Protein AF-A0A8J5MUF0-F1 (afdb_monomer)

InterPro domains:
  IPR016833 Putative sodium bile acid cotransporter [PF13593] (10-98)
  IPR016833 Putative sodium bile acid cotransporter [PTHR18640] (3-107)
  IPR038770 Sodium/solute symporter superfamily [G3DSA:1.20.1530.20] (2-108)

Organism: Homarus americanus (NCBI:txid6706)

Solvent-accessible surface area (backbone atoms only — not comparable to full-atom values): 6275 Å² total; per-residue (Å²): 135,60,72,66,61,56,48,66,76,45,42,67,62,58,50,51,56,50,51,54,53,51,44,68,77,45,49,65,41,73,30,85,84,18,85,61,31,35,80,49,44,41,62,60,44,51,49,46,50,53,53,48,53,55,53,72,71,52,56,69,69,57,52,57,60,52,69,73,39,58,71,57,48,52,50,54,49,43,44,60,72,48,48,47,54,51,50,51,51,51,50,53,50,52,49,56,74,76,41,96,67,63,70,77,75,76,65,116

Foldseek 3Di:
DDPVVVCVVCVVVVVVVVVVVVCVVCVQCVDCVRPCNCVPCVPPNVVVVVVVVVVVPDDPVVVVVVVVCVVVVCVVCCCVVPVVVVVVVVVVVVCVVVDVDDVVVVPD

Sequence (108 aa):
MSVKTFFTRHWFMYTMCLVIILAYIAPGVGSKGGLIYPEITVKYGAVSTIFFFSGVSLQTSDIHAAMSQTSLHVFIQGTTFLVYPVFMKILCILLTTIGDFNKSLLKG

Radius of gyration: 20.14 Å; Cα contacts (8 Å, |Δi|>4): 34; chains: 1; bounding box: 45×46×43 Å

Secondary structure (DSSP, 8-state):
--HHHHHHHTHHHHHHHHHHHHHHH-TTTSSTTSTT-HHHIIIIIIHHHHHHHHHHTS-HHHHHHHHT-HHHHHHHHHIIIIIHHHHHHHHHHHHHHHS---TTTS--

Structure (mmCIF, N/CA/C/O backbone):
data_AF-A0A8J5MUF0-F1
#
_entry.id   AF-A0A8J5MUF0-F1
#
loop_
_atom_site.group_PDB
_atom_site.id
_atom_site.type_symbol
_atom_site.label_atom_id
_atom_site.label_alt_id
_atom_site.label_comp_id
_atom_site.label_asym_id
_atom_site.label_entity_id
_atom_site.label_seq_id
_atom_site.pdbx_PDB_ins_code
_atom_site.Cartn_x
_atom_site.Cartn_y
_atom_site.Cartn_z
_ato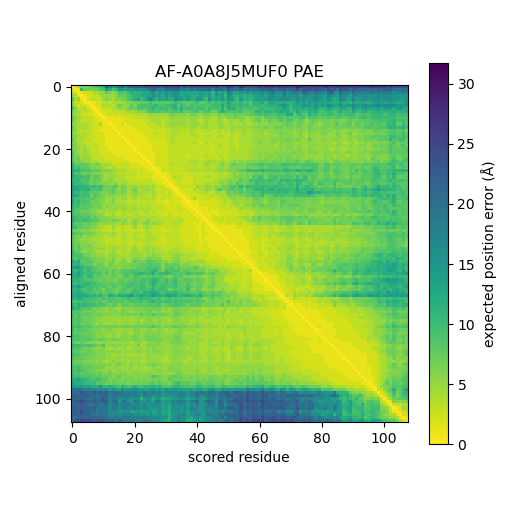m_site.occupancy
_atom_site.B_iso_or_equiv
_atom_site.auth_seq_id
_atom_site.auth_comp_id
_atom_site.auth_asym_id
_atom_site.auth_atom_id
_atom_site.pdbx_PDB_model_num
ATOM 1 N N . MET A 1 1 ? 4.384 -32.323 11.435 1.00 60.59 1 MET A N 1
ATOM 2 C CA . MET A 1 1 ? 3.600 -31.276 10.739 1.00 60.59 1 MET A CA 1
ATOM 3 C C . MET A 1 1 ? 3.706 -31.542 9.242 1.00 60.59 1 MET A C 1
ATOM 5 O O . MET A 1 1 ? 4.818 -31.684 8.758 1.00 60.59 1 MET A O 1
ATOM 9 N N . SER A 1 2 ? 2.588 -31.750 8.541 1.00 77.38 2 SER A N 1
ATOM 10 C CA . SER A 1 2 ? 2.599 -32.188 7.134 1.00 77.38 2 SER A CA 1
ATOM 11 C C . SER A 1 2 ? 3.019 -31.050 6.196 1.00 77.38 2 SER A C 1
ATOM 13 O O . SER A 1 2 ? 2.598 -29.909 6.393 1.00 77.38 2 SER A O 1
ATOM 15 N N . VAL A 1 3 ? 3.815 -31.353 5.163 1.00 77.50 3 VAL A N 1
ATOM 16 C CA . VAL A 1 3 ? 4.332 -30.380 4.174 1.00 77.50 3 VAL A CA 1
ATOM 17 C C . VAL A 1 3 ? 3.204 -29.550 3.549 1.00 77.50 3 VAL A C 1
ATOM 19 O O . VAL A 1 3 ? 3.349 -28.342 3.373 1.00 77.50 3 VAL A O 1
ATOM 22 N N . LYS A 1 4 ? 2.033 -30.158 3.306 1.00 78.81 4 LYS A N 1
ATOM 23 C CA . LYS A 1 4 ? 0.850 -29.444 2.795 1.00 78.81 4 LYS A CA 1
ATOM 24 C C . LYS A 1 4 ? 0.390 -28.321 3.730 1.00 78.81 4 LYS A C 1
ATOM 26 O O . LYS A 1 4 ? 0.140 -27.215 3.271 1.00 78.81 4 LYS A O 1
ATOM 31 N N . THR A 1 5 ? 0.336 -28.571 5.037 1.00 77.88 5 THR A N 1
ATOM 32 C CA . THR A 1 5 ? -0.117 -27.587 6.035 1.00 77.88 5 THR A CA 1
ATOM 33 C C . THR A 1 5 ? 0.830 -26.390 6.128 1.00 77.88 5 THR A C 1
ATOM 35 O O . THR A 1 5 ? 0.385 -25.264 6.343 1.00 77.88 5 THR A O 1
ATOM 38 N N . PHE A 1 6 ? 2.133 -26.615 5.935 1.00 81.00 6 PHE A N 1
ATOM 39 C CA . PHE A 1 6 ? 3.124 -25.542 5.928 1.00 81.00 6 PHE A CA 1
ATOM 40 C C . PHE A 1 6 ? 2.933 -24.590 4.738 1.00 81.00 6 PHE A C 1
ATOM 42 O O . PHE A 1 6 ? 2.934 -23.372 4.927 1.00 81.00 6 PHE A O 1
ATOM 49 N N . PHE A 1 7 ? 2.697 -25.137 3.540 1.00 81.44 7 PHE A N 1
ATOM 50 C CA . PHE A 1 7 ? 2.432 -24.342 2.338 1.00 81.44 7 PHE A CA 1
ATOM 51 C C . PHE A 1 7 ? 1.097 -23.600 2.407 1.00 81.44 7 P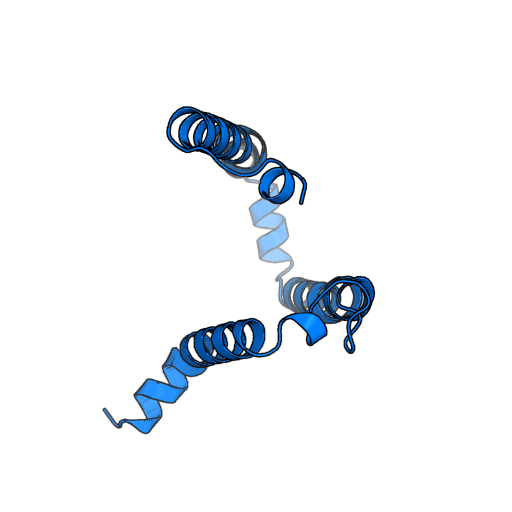HE A C 1
ATOM 53 O O . PHE A 1 7 ? 1.060 -22.416 2.091 1.00 81.44 7 PHE A O 1
ATOM 60 N N . THR A 1 8 ? 0.020 -24.232 2.882 1.00 85.19 8 THR A N 1
ATOM 61 C CA . THR A 1 8 ? -1.284 -23.558 3.031 1.00 85.19 8 THR A CA 1
ATOM 62 C C . THR A 1 8 ? -1.201 -22.360 3.976 1.00 85.19 8 THR A C 1
ATOM 64 O O . THR A 1 8 ? -1.815 -21.327 3.722 1.00 85.19 8 THR A O 1
ATOM 67 N N . ARG A 1 9 ? -0.407 -22.457 5.049 1.00 88.81 9 ARG A N 1
ATOM 68 C CA . ARG A 1 9 ? -0.272 -21.375 6.032 1.00 88.81 9 ARG A CA 1
ATOM 69 C C . ARG A 1 9 ? 0.461 -20.145 5.488 1.00 88.81 9 ARG A C 1
ATOM 71 O O . ARG A 1 9 ? 0.150 -19.035 5.899 1.00 88.81 9 ARG A O 1
ATOM 78 N N . HIS A 1 10 ? 1.399 -20.339 4.562 1.00 91.62 10 HIS A N 1
ATOM 79 C CA . HIS A 1 10 ? 2.229 -19.267 3.993 1.00 91.62 10 HIS A CA 1
ATOM 80 C C . HIS A 1 10 ? 1.949 -19.025 2.505 1.00 91.62 10 HIS A C 1
ATOM 82 O O . HIS A 1 10 ? 2.754 -18.402 1.811 1.00 91.62 10 HIS A O 1
ATOM 88 N N . TRP A 1 11 ? 0.814 -19.513 1.999 1.00 92.88 11 TRP A N 1
ATOM 89 C CA . TRP A 1 11 ? 0.499 -19.518 0.570 1.00 92.88 11 TRP A CA 1
ATOM 90 C C . TRP A 1 11 ? 0.545 -18.110 -0.048 1.00 92.88 11 TRP A C 1
ATOM 92 O O . TRP A 1 11 ? 0.976 -17.952 -1.190 1.00 92.88 11 TRP A O 1
ATOM 102 N N . PHE A 1 12 ? 0.174 -17.084 0.728 1.00 92.94 12 PHE A N 1
ATOM 103 C CA . PHE A 1 12 ? 0.214 -15.682 0.315 1.00 92.94 12 PHE A CA 1
ATOM 104 C C . PHE A 1 12 ? 1.636 -15.223 -0.032 1.00 92.94 12 PHE A C 1
ATOM 106 O O . PHE A 1 12 ? 1.851 -14.635 -1.089 1.00 92.94 12 PHE A O 1
ATOM 113 N N . MET A 1 13 ? 2.619 -15.550 0.813 1.00 93.75 13 MET A N 1
ATOM 114 C CA . MET A 1 13 ? 4.020 -15.179 0.589 1.00 93.75 13 MET A CA 1
ATOM 115 C C . MET A 1 13 ? 4.565 -15.834 -0.684 1.00 93.75 13 MET A C 1
ATOM 117 O O . MET A 1 13 ? 5.158 -15.159 -1.522 1.00 93.75 13 MET A O 1
ATOM 121 N N . TYR A 1 14 ? 4.304 -17.132 -0.870 1.00 93.00 14 TYR A N 1
ATOM 122 C CA . TYR A 1 14 ? 4.725 -17.853 -2.074 1.00 93.00 14 TYR A CA 1
ATOM 123 C C . TYR A 1 14 ? 4.077 -17.297 -3.343 1.00 93.00 14 TYR A C 1
ATOM 125 O O . TYR A 1 14 ? 4.750 -17.126 -4.359 1.00 93.00 14 TYR A O 1
ATOM 133 N N . THR A 1 15 ? 2.787 -16.969 -3.274 1.00 93.56 15 THR A N 1
ATOM 134 C CA . THR A 1 15 ? 2.051 -16.378 -4.397 1.00 93.56 15 THR A CA 1
ATOM 135 C C . THR A 1 15 ? 2.609 -15.003 -4.757 1.00 93.56 15 THR A C 1
ATOM 137 O O . THR A 1 15 ? 2.795 -14.723 -5.937 1.00 93.56 15 THR A O 1
ATOM 140 N N . MET A 1 16 ? 2.955 -14.169 -3.770 1.00 95.06 16 MET A N 1
ATOM 141 C CA . MET A 1 16 ? 3.594 -12.870 -4.016 1.00 95.06 16 MET A CA 1
ATOM 142 C C . MET A 1 16 ? 4.929 -13.017 -4.747 1.00 95.06 16 MET A C 1
ATOM 144 O O . MET A 1 16 ? 5.138 -12.363 -5.766 1.00 95.06 16 MET A O 1
ATOM 148 N N . CYS A 1 17 ? 5.809 -13.913 -4.287 1.00 95.81 17 CYS A N 1
ATOM 149 C CA . CYS A 1 17 ? 7.077 -14.175 -4.970 1.00 95.81 17 CYS A CA 1
ATOM 150 C C . CYS A 1 17 ? 6.861 -14.627 -6.421 1.00 95.81 17 CYS A C 1
ATOM 152 O O . CYS A 1 17 ? 7.523 -14.125 -7.327 1.00 95.81 17 CYS A O 1
ATOM 154 N N . LEU A 1 18 ? 5.908 -15.535 -6.648 1.00 95.38 18 LEU A N 1
ATOM 155 C CA . LEU A 1 18 ? 5.568 -16.023 -7.982 1.00 95.38 18 LEU A CA 1
ATOM 156 C C . LEU A 1 18 ? 5.088 -14.882 -8.891 1.00 95.38 18 LEU A C 1
ATOM 158 O O . LEU A 1 18 ? 5.586 -14.742 -10.005 1.00 95.38 18 LEU A O 1
ATOM 162 N N . VAL A 1 19 ? 4.166 -14.037 -8.419 1.00 93.75 19 VAL A N 1
ATOM 163 C CA .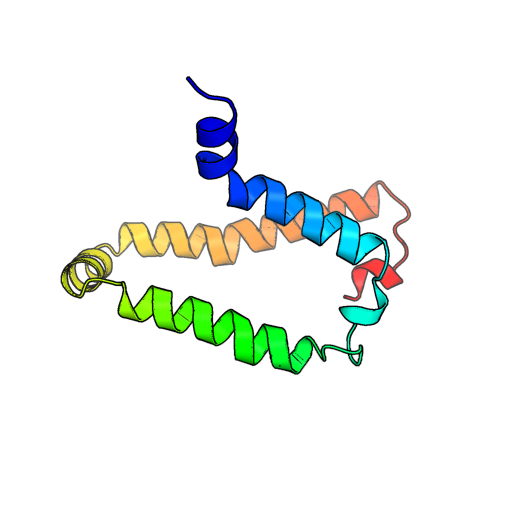 VAL A 1 19 ? 3.635 -12.909 -9.205 1.00 93.75 19 VAL A CA 1
ATOM 164 C C . VAL A 1 19 ? 4.726 -11.886 -9.532 1.00 93.75 19 VAL A C 1
ATOM 166 O O . VAL A 1 19 ? 4.761 -11.392 -10.656 1.00 93.75 19 VAL A O 1
ATOM 169 N N . ILE A 1 20 ? 5.653 -11.609 -8.609 1.00 95.00 20 ILE A N 1
ATOM 170 C CA . ILE A 1 20 ? 6.797 -10.716 -8.866 1.00 95.00 20 ILE A CA 1
ATOM 171 C C . ILE A 1 20 ? 7.684 -11.276 -9.986 1.00 95.00 20 ILE A C 1
ATOM 173 O O . ILE A 1 20 ? 8.068 -10.538 -10.893 1.00 95.00 20 ILE A O 1
ATOM 177 N N . ILE A 1 21 ? 7.976 -12.580 -9.962 1.00 96.38 21 ILE A N 1
ATOM 178 C CA . ILE A 1 21 ? 8.766 -13.236 -11.015 1.00 96.38 21 ILE A CA 1
ATOM 179 C C . ILE A 1 21 ? 8.036 -13.155 -12.364 1.00 96.38 21 ILE A C 1
ATOM 181 O O . ILE A 1 21 ? 8.653 -12.829 -13.375 1.00 96.38 21 ILE A O 1
ATOM 185 N N . LEU A 1 22 ? 6.720 -13.387 -12.393 1.00 93.88 22 LEU A N 1
ATOM 186 C CA . LEU A 1 22 ? 5.928 -13.246 -13.620 1.00 93.88 22 LEU A CA 1
ATOM 187 C C . LEU A 1 22 ? 5.922 -11.806 -14.151 1.00 93.88 22 LEU A C 1
ATOM 189 O O . LEU A 1 22 ? 6.063 -11.602 -15.356 1.00 93.88 22 LEU A O 1
ATOM 193 N N . ALA A 1 23 ? 5.808 -10.812 -13.267 1.00 92.56 23 ALA A N 1
ATOM 194 C CA . ALA A 1 23 ? 5.871 -9.400 -13.639 1.00 92.56 23 ALA A CA 1
ATOM 195 C C . ALA A 1 23 ? 7.241 -9.021 -14.224 1.00 92.56 23 ALA A C 1
ATOM 197 O O . ALA A 1 23 ? 7.309 -8.218 -15.151 1.00 92.56 23 ALA A O 1
ATOM 198 N N . TYR A 1 24 ? 8.321 -9.631 -13.726 1.00 93.75 24 TYR A N 1
ATOM 199 C CA . TYR A 1 24 ? 9.662 -9.461 -14.282 1.00 93.75 24 TYR A CA 1
ATOM 200 C C . TYR A 1 24 ? 9.804 -10.075 -15.684 1.00 93.75 24 TYR A C 1
ATOM 202 O O . TYR A 1 24 ? 10.423 -9.466 -16.553 1.00 93.75 24 TYR A O 1
ATOM 210 N N . ILE A 1 25 ? 9.214 -11.251 -15.929 1.00 96.19 25 ILE A N 1
ATOM 211 C CA . ILE A 1 25 ? 9.276 -11.929 -17.237 1.00 96.19 25 ILE A CA 1
ATOM 212 C C . ILE A 1 25 ? 8.436 -11.193 -18.294 1.00 96.19 25 ILE A C 1
ATOM 214 O O . ILE A 1 25 ? 8.843 -11.108 -19.451 1.00 96.19 25 ILE A O 1
ATOM 218 N N . ALA A 1 26 ? 7.272 -10.654 -17.917 1.00 92.62 26 ALA A N 1
ATOM 219 C CA . ALA A 1 26 ? 6.334 -10.004 -18.835 1.00 92.62 26 ALA A CA 1
ATOM 220 C C . ALA A 1 26 ? 5.905 -8.598 -18.355 1.00 92.62 26 ALA A C 1
ATOM 222 O O . ALA A 1 26 ? 4.722 -8.368 -18.076 1.00 92.62 26 ALA A O 1
ATOM 223 N N . PRO A 1 27 ? 6.828 -7.617 -18.304 1.00 88.69 27 PRO A N 1
ATOM 224 C CA . PRO A 1 27 ? 6.549 -6.289 -17.749 1.00 88.69 27 PRO A CA 1
ATOM 225 C C . PRO A 1 27 ? 5.521 -5.494 -18.569 1.00 88.69 27 PRO A C 1
ATOM 227 O O . PRO A 1 27 ? 4.776 -4.693 -18.009 1.00 88.69 27 PRO A O 1
ATOM 230 N N . GLY A 1 28 ? 5.424 -5.748 -19.882 1.00 89.56 28 GLY A N 1
ATOM 231 C CA . GLY A 1 28 ? 4.482 -5.065 -20.781 1.00 89.56 28 GLY A CA 1
ATOM 232 C C . GLY A 1 28 ? 3.003 -5.366 -20.508 1.00 89.56 28 GLY A C 1
ATOM 233 O O . GLY A 1 28 ? 2.129 -4.623 -20.946 1.00 89.56 28 GLY A O 1
ATOM 234 N N . VAL A 1 29 ? 2.698 -6.433 -19.762 1.00 90.81 29 VAL A N 1
ATOM 235 C CA . VAL A 1 29 ? 1.321 -6.723 -19.340 1.00 90.81 29 VAL A CA 1
ATOM 236 C C . VAL A 1 29 ? 0.869 -5.681 -18.316 1.00 90.81 29 VAL A C 1
ATOM 238 O O . VAL A 1 29 ? -0.200 -5.100 -18.473 1.00 90.81 29 VAL A O 1
ATOM 241 N N . GLY A 1 30 ? 1.703 -5.421 -17.304 1.00 87.31 30 GLY A N 1
ATOM 242 C CA . GLY A 1 30 ? 1.419 -4.528 -16.177 1.00 87.31 30 GLY A CA 1
ATOM 243 C C . GLY A 1 30 ? 1.942 -3.098 -16.329 1.00 87.31 30 GLY A C 1
ATOM 244 O O . GLY A 1 30 ? 1.930 -2.348 -15.355 1.00 87.31 30 GLY A O 1
ATOM 245 N N . SER A 1 31 ? 2.418 -2.706 -17.511 1.00 88.94 31 SER A N 1
ATOM 246 C CA . SER A 1 31 ? 2.773 -1.317 -17.802 1.00 88.94 31 SER A CA 1
ATOM 247 C C . SER A 1 31 ? 1.531 -0.474 -18.094 1.00 88.94 31 SER A C 1
ATOM 249 O O . SER A 1 31 ? 0.481 -0.995 -18.468 1.00 88.94 31 SER A O 1
ATOM 251 N N . LYS A 1 32 ? 1.659 0.851 -17.979 1.00 84.56 32 LYS A N 1
ATOM 252 C CA . LYS A 1 32 ? 0.606 1.796 -18.376 1.00 84.56 32 LYS A CA 1
ATOM 253 C C . LYS A 1 32 ? 0.226 1.584 -19.848 1.00 84.56 32 LYS A C 1
ATOM 255 O O . LYS A 1 32 ? 1.115 1.553 -20.697 1.00 84.56 32 LYS A O 1
ATOM 260 N N . GLY A 1 33 ? -1.064 1.421 -20.145 1.00 85.69 33 GLY A N 1
ATOM 261 C CA . GLY A 1 33 ? -1.556 1.062 -21.483 1.00 85.69 33 GLY A CA 1
ATOM 262 C C . GLY A 1 33 ? -1.277 -0.385 -21.918 1.00 85.69 33 GLY A C 1
ATOM 263 O O . GLY A 1 33 ? -1.499 -0.719 -23.080 1.00 85.69 33 GLY A O 1
ATOM 264 N N . GLY A 1 34 ? -0.770 -1.233 -21.016 1.00 87.25 34 GLY A N 1
ATOM 265 C CA . GLY A 1 34 ? -0.574 -2.666 -21.238 1.00 87.25 34 GLY A CA 1
ATOM 266 C C . GLY A 1 34 ? -1.892 -3.442 -21.271 1.00 87.25 34 GLY A C 1
ATOM 267 O O . GLY A 1 34 ? -2.962 -2.888 -21.029 1.00 87.25 34 GLY A O 1
ATOM 268 N N . LEU A 1 35 ? -1.819 -4.750 -21.534 1.00 89.50 35 LEU A N 1
ATOM 269 C CA . LEU A 1 35 ? -2.992 -5.609 -21.771 1.00 89.50 35 LEU A CA 1
ATOM 270 C C . LEU A 1 35 ? -4.061 -5.523 -20.670 1.00 89.50 35 LEU A C 1
ATOM 272 O O . LEU A 1 35 ? -5.254 -5.559 -20.963 1.00 89.50 35 LEU A O 1
ATOM 276 N N . ILE A 1 36 ? -3.638 -5.426 -19.407 1.00 89.62 36 ILE A N 1
ATOM 277 C CA . ILE A 1 36 ? -4.564 -5.374 -18.270 1.00 89.62 36 ILE A CA 1
ATOM 278 C C . ILE A 1 36 ? -4.955 -3.948 -17.878 1.00 89.62 36 ILE A C 1
ATOM 280 O O . ILE A 1 36 ? -5.717 -3.807 -16.930 1.00 89.62 36 ILE A O 1
ATOM 284 N N . TYR A 1 37 ? -4.455 -2.906 -18.556 1.00 90.06 37 TYR A N 1
ATOM 285 C CA . TYR A 1 37 ? -4.713 -1.490 -18.248 1.00 90.06 37 TYR A CA 1
ATOM 286 C C . TYR A 1 37 ? -4.715 -1.217 -16.734 1.00 90.06 37 TYR A C 1
ATOM 288 O O . TYR A 1 37 ? -5.766 -0.919 -16.151 1.00 90.06 37 TYR A O 1
ATOM 296 N N . PRO A 1 38 ? -3.565 -1.387 -16.057 1.00 87.88 38 PRO A N 1
ATOM 297 C CA . PRO A 1 38 ? -3.474 -1.339 -14.596 1.00 87.88 38 PRO A CA 1
ATOM 298 C C . PRO A 1 38 ? -3.947 0.000 -14.012 1.00 87.88 38 PRO A C 1
ATOM 300 O O . PRO A 1 38 ? -4.469 0.044 -12.897 1.00 87.88 38 PRO A O 1
ATOM 303 N N . GLU A 1 39 ? -3.860 1.086 -14.783 1.00 89.19 39 GLU A N 1
ATOM 304 C CA . GL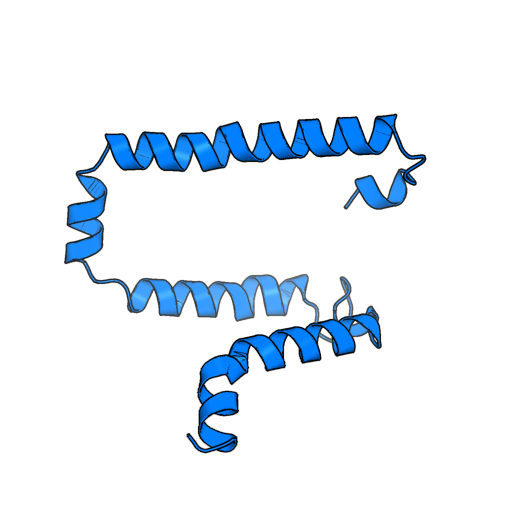U A 1 39 ? -4.450 2.387 -14.459 1.00 89.19 39 GLU A CA 1
ATOM 305 C C . GLU A 1 39 ? -5.964 2.344 -14.194 1.00 89.19 39 GLU A C 1
ATOM 307 O O . GLU A 1 39 ? -6.472 3.199 -13.466 1.00 89.19 39 GLU A O 1
ATOM 312 N N . ILE A 1 40 ? -6.672 1.359 -14.754 1.00 91.94 40 ILE A N 1
ATOM 313 C CA . ILE A 1 40 ? -8.099 1.123 -14.540 1.00 91.94 40 ILE A CA 1
ATOM 314 C C . ILE A 1 40 ? -8.292 -0.078 -13.612 1.00 91.94 40 ILE A C 1
ATOM 316 O O . ILE A 1 40 ? -8.862 0.054 -12.529 1.00 91.94 40 ILE A O 1
ATOM 320 N N . THR A 1 41 ? -7.795 -1.249 -14.010 1.00 94.12 41 THR A N 1
ATOM 321 C CA . THR A 1 41 ? -8.109 -2.519 -13.337 1.00 94.12 41 THR A CA 1
ATOM 322 C C . THR A 1 41 ? -7.521 -2.611 -11.935 1.00 94.12 41 THR A C 1
ATOM 324 O O . THR A 1 41 ? -8.213 -3.046 -11.016 1.00 94.12 41 THR A O 1
ATOM 327 N N . VAL A 1 42 ? -6.282 -2.157 -11.728 1.00 92.44 42 VAL A N 1
ATOM 328 C CA . VAL A 1 42 ? -5.655 -2.167 -10.401 1.00 92.44 42 VAL A CA 1
ATOM 329 C C . VAL A 1 42 ? -6.195 -1.008 -9.575 1.00 92.44 42 VAL A C 1
ATOM 331 O O . VAL A 1 42 ? -6.728 -1.228 -8.488 1.00 92.44 42 VAL A O 1
ATOM 334 N N . LYS A 1 43 ? -6.104 0.221 -10.099 1.00 87.31 43 LYS A N 1
ATOM 335 C CA . LYS A 1 43 ? -6.451 1.436 -9.348 1.00 87.31 43 LYS A CA 1
ATOM 336 C C . LYS A 1 43 ? -7.927 1.502 -8.945 1.00 87.31 43 LYS A C 1
ATOM 338 O O . LYS A 1 43 ? -8.213 1.896 -7.820 1.00 87.31 43 LYS A O 1
ATOM 343 N N . TYR A 1 44 ? -8.850 1.151 -9.840 1.00 91.56 44 TYR A N 1
ATOM 344 C CA . TYR A 1 44 ? -10.291 1.254 -9.578 1.00 91.56 44 TYR A CA 1
ATOM 345 C C . TYR A 1 44 ? -10.956 -0.099 -9.330 1.00 91.56 44 TYR A C 1
ATOM 347 O O . TYR A 1 44 ? -11.965 -0.156 -8.641 1.00 91.56 44 TYR A O 1
ATOM 355 N N . GLY A 1 45 ? -10.419 -1.194 -9.867 1.00 94.12 45 GLY A N 1
ATOM 356 C CA . GLY A 1 45 ? -10.960 -2.528 -9.606 1.00 94.12 45 GLY A CA 1
ATOM 357 C C . GLY A 1 45 ? -10.423 -3.101 -8.299 1.00 94.12 45 GLY A C 1
ATOM 358 O O . GLY A 1 45 ? -11.128 -3.170 -7.289 1.00 94.12 45 GLY A O 1
ATOM 359 N N . ALA A 1 46 ? -9.156 -3.513 -8.319 1.00 94.31 46 ALA A N 1
ATOM 360 C CA . ALA A 1 46 ? -8.535 -4.248 -7.220 1.00 94.31 46 ALA A CA 1
ATOM 361 C C . ALA A 1 46 ? -8.462 -3.421 -5.929 1.00 94.31 46 ALA A C 1
ATOM 363 O O . ALA A 1 46 ? -8.927 -3.880 -4.886 1.00 94.31 46 ALA A O 1
ATOM 364 N N . VAL A 1 47 ? -7.933 -2.193 -5.994 1.00 95.50 47 VAL A N 1
ATOM 365 C CA . VAL A 1 47 ? -7.784 -1.327 -4.813 1.00 95.50 47 VAL A CA 1
ATOM 366 C C . VAL A 1 47 ? -9.149 -1.023 -4.198 1.00 95.50 47 VAL A C 1
ATOM 368 O O . VAL A 1 47 ? -9.332 -1.249 -3.005 1.00 95.50 47 VAL A O 1
ATOM 371 N N . SER A 1 48 ? -10.141 -0.603 -4.987 1.00 95.44 48 SER A N 1
ATOM 372 C CA . SER A 1 48 ? -11.480 -0.321 -4.455 1.00 95.44 48 SER A CA 1
ATOM 373 C C . SER A 1 48 ? -12.128 -1.550 -3.821 1.00 95.44 48 SER A C 1
ATOM 375 O O . SER A 1 48 ? -12.713 -1.431 -2.751 1.00 95.44 48 SER A O 1
ATOM 377 N N . THR A 1 49 ? -11.971 -2.732 -4.420 1.00 96.62 49 THR A N 1
ATOM 378 C CA . THR A 1 49 ? -12.512 -3.983 -3.867 1.00 96.62 49 THR A CA 1
ATOM 379 C C . THR A 1 49 ? -11.874 -4.328 -2.519 1.00 96.62 49 THR A C 1
ATOM 381 O O 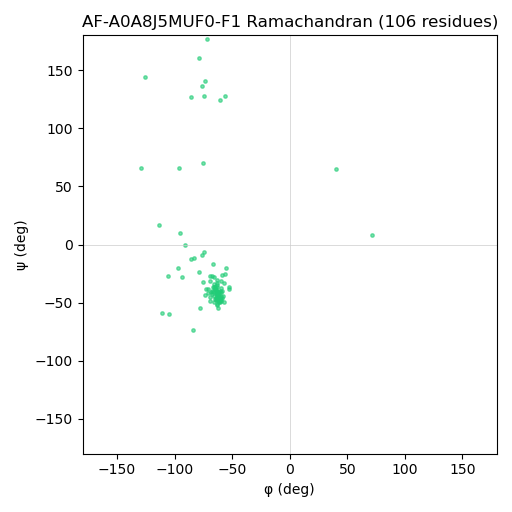. THR A 1 49 ? -12.580 -4.635 -1.559 1.00 96.62 49 THR A O 1
ATOM 384 N N . ILE A 1 50 ? -10.544 -4.230 -2.416 1.00 95.31 50 ILE A N 1
ATOM 385 C CA . ILE A 1 50 ? -9.808 -4.509 -1.174 1.00 95.31 50 ILE A CA 1
ATOM 386 C C . ILE A 1 50 ? -10.217 -3.528 -0.073 1.00 95.31 50 ILE A C 1
ATOM 388 O O . ILE A 1 50 ? -10.515 -3.952 1.044 1.00 95.31 50 ILE A O 1
ATOM 392 N N . PHE A 1 51 ? -10.266 -2.230 -0.377 1.00 95.00 51 PHE A N 1
ATOM 393 C CA . PHE A 1 51 ? -10.673 -1.209 0.589 1.00 95.00 51 PHE A CA 1
ATOM 394 C C . PHE A 1 51 ? -12.145 -1.341 0.987 1.00 95.00 51 PHE A C 1
ATOM 396 O O . PHE A 1 51 ? -12.466 -1.160 2.158 1.00 95.00 51 PHE A O 1
ATOM 403 N N . PHE A 1 52 ? -13.027 -1.710 0.057 1.00 95.94 52 PHE A N 1
ATOM 404 C CA . PHE A 1 52 ? -14.437 -1.944 0.348 1.00 95.94 52 PHE A CA 1
ATOM 405 C C . PHE A 1 52 ? -14.622 -3.110 1.320 1.00 95.94 52 PHE A C 1
ATOM 407 O O . PHE A 1 52 ? -15.238 -2.934 2.367 1.00 95.94 52 PHE A O 1
ATOM 414 N N . PHE A 1 53 ? -14.039 -4.278 1.032 1.00 96.50 53 PHE A N 1
ATOM 415 C CA . PHE A 1 53 ? -14.146 -5.425 1.936 1.00 96.50 53 PHE A CA 1
ATOM 416 C C . PHE A 1 53 ? -13.448 -5.183 3.276 1.00 96.50 53 PHE A C 1
ATOM 418 O O . PHE A 1 53 ? -13.975 -5.584 4.311 1.00 96.50 53 PHE A O 1
ATOM 425 N N . SER A 1 54 ? -12.313 -4.480 3.282 1.00 93.94 54 SER A N 1
ATOM 426 C CA . SER A 1 54 ? -11.630 -4.101 4.528 1.00 93.94 54 SER A CA 1
ATOM 427 C C . SER A 1 54 ? -12.478 -3.140 5.368 1.00 93.94 54 SER A C 1
ATOM 429 O O . SER A 1 54 ? -12.528 -3.279 6.586 1.00 93.94 54 SER A O 1
ATOM 431 N N . GLY A 1 55 ? -13.180 -2.201 4.725 1.00 92.81 55 GLY A N 1
ATOM 432 C CA . GLY A 1 55 ? -14.099 -1.275 5.385 1.00 92.81 55 GLY A CA 1
ATOM 433 C C . GLY A 1 55 ? -15.360 -1.959 5.914 1.00 92.81 55 GLY A C 1
ATOM 434 O O . GLY A 1 55 ? -15.730 -1.738 7.060 1.00 92.81 55 GLY A O 1
ATOM 435 N N . VAL A 1 56 ? -15.990 -2.831 5.118 1.00 95.06 56 VAL A N 1
ATOM 436 C CA . VAL A 1 56 ? -17.170 -3.616 5.537 1.00 95.06 56 VAL A CA 1
ATOM 437 C C . VAL A 1 56 ? -16.832 -4.574 6.682 1.00 95.06 56 VAL A C 1
ATOM 439 O O . VAL A 1 56 ? -17.668 -4.815 7.546 1.00 95.06 56 VAL A O 1
ATOM 442 N N . SER A 1 57 ? -15.606 -5.101 6.719 1.00 94.38 57 SER A N 1
ATOM 443 C CA . SER A 1 57 ? -15.132 -5.969 7.801 1.00 94.38 57 SER A CA 1
ATOM 444 C C . SER A 1 57 ? -14.824 -5.220 9.108 1.00 94.38 57 SER A C 1
ATOM 446 O O . SER A 1 57 ? -14.502 -5.870 10.106 1.00 94.38 57 SER A O 1
ATOM 448 N N . LEU A 1 58 ? -14.872 -3.884 9.121 1.00 92.19 58 LEU A N 1
ATOM 449 C CA . LEU A 1 58 ? -14.487 -3.072 10.271 1.00 92.19 58 LEU A CA 1
ATOM 450 C C . LEU A 1 58 ? -15.664 -2.910 11.241 1.00 92.19 58 LEU A C 1
ATOM 452 O O . LEU A 1 58 ? -16.749 -2.474 10.858 1.00 92.19 58 LEU A O 1
ATOM 456 N N . GLN A 1 59 ? -15.455 -3.240 12.516 1.00 93.31 59 GLN A N 1
ATOM 457 C CA . GLN A 1 59 ? -16.497 -3.084 13.529 1.00 93.31 59 GLN A CA 1
ATOM 458 C C . GLN A 1 59 ? -16.646 -1.612 13.924 1.00 93.31 59 GLN A C 1
ATOM 460 O O . GLN A 1 59 ? -15.667 -0.904 14.165 1.00 93.31 59 GLN A O 1
ATOM 465 N N . THR A 1 60 ? -17.888 -1.144 14.042 1.00 91.19 60 THR A N 1
ATOM 466 C CA . THR A 1 60 ? -18.195 0.245 14.421 1.00 91.19 60 THR A CA 1
ATOM 467 C C . THR A 1 60 ? -17.703 0.603 15.825 1.00 91.19 60 THR A C 1
ATOM 469 O O . THR A 1 60 ? -17.319 1.750 16.058 1.00 91.19 60 THR A O 1
ATOM 472 N N . SER A 1 61 ? -17.647 -0.369 16.742 1.00 91.81 61 SER A N 1
ATOM 473 C CA . SER A 1 61 ? -17.066 -0.211 18.084 1.00 91.81 61 SER A CA 1
ATOM 474 C C . SER A 1 61 ? -15.594 0.191 18.039 1.00 91.81 61 SER A C 1
ATOM 476 O O . SER A 1 61 ? -15.170 1.068 18.792 1.00 91.81 61 SER A O 1
ATOM 478 N N . ASP A 1 62 ? -14.832 -0.410 17.126 1.00 89.69 62 ASP A N 1
ATOM 479 C CA . ASP A 1 62 ? -13.392 -0.190 17.004 1.00 89.69 62 ASP A CA 1
ATOM 480 C C . ASP A 1 62 ? -13.111 1.194 16.419 1.00 89.69 62 ASP A C 1
ATOM 482 O O . ASP A 1 62 ? -12.211 1.894 16.878 1.00 89.69 62 ASP A O 1
ATOM 486 N N . ILE A 1 63 ? -13.936 1.632 15.461 1.00 88.19 63 ILE A N 1
ATOM 487 C CA . ILE A 1 63 ? -13.870 2.985 14.894 1.00 88.19 63 ILE A CA 1
ATOM 488 C C . ILE A 1 63 ? -14.126 4.023 15.988 1.00 88.19 63 ILE A C 1
ATOM 490 O O . ILE A 1 63 ? -13.346 4.962 16.144 1.00 88.19 63 ILE A O 1
ATOM 494 N N . HIS A 1 64 ? -15.187 3.842 16.777 1.00 89.69 64 HIS A N 1
ATOM 495 C CA . HIS A 1 64 ? -15.529 4.773 17.849 1.00 89.69 64 HIS A CA 1
ATOM 496 C C . HIS A 1 64 ? -14.420 4.851 18.911 1.00 89.69 64 HIS A C 1
ATOM 498 O O . HIS A 1 64 ? -14.003 5.942 19.297 1.00 89.69 64 HIS A O 1
ATOM 504 N N . ALA A 1 65 ? -13.886 3.703 19.340 1.00 90.75 65 ALA A N 1
ATOM 505 C CA . ALA A 1 65 ? -12.779 3.649 20.294 1.00 90.75 65 ALA A CA 1
ATOM 506 C C . ALA A 1 65 ? -11.483 4.259 19.733 1.00 90.75 65 ALA A C 1
ATOM 508 O O . ALA A 1 65 ? -10.729 4.907 20.463 1.00 90.75 65 ALA A O 1
ATOM 509 N N . ALA A 1 66 ? -11.216 4.082 18.438 1.00 89.12 66 ALA A N 1
ATOM 510 C CA . ALA A 1 66 ? -10.072 4.693 17.780 1.00 89.12 66 ALA A CA 1
ATOM 511 C C . ALA A 1 66 ? -10.215 6.219 17.713 1.00 89.12 66 ALA A C 1
ATOM 513 O O . ALA A 1 66 ? -9.238 6.920 17.957 1.00 89.12 66 ALA A O 1
ATOM 514 N N . MET A 1 67 ? -11.405 6.761 17.434 1.00 89.00 67 MET A N 1
ATOM 515 C CA . MET A 1 67 ? -11.624 8.213 17.325 1.00 89.00 67 MET A CA 1
ATOM 516 C C . MET A 1 67 ? -11.282 8.983 18.606 1.00 89.00 67 MET A C 1
ATOM 518 O O . MET A 1 67 ? -10.820 10.118 18.527 1.00 89.00 67 MET A O 1
ATOM 522 N N . SER A 1 68 ? -11.457 8.375 19.780 1.00 90.94 68 SER A N 1
ATOM 523 C CA . SER A 1 68 ? -11.131 9.014 21.061 1.00 90.94 68 SER A CA 1
ATOM 524 C C . SER A 1 68 ? -9.625 9.065 21.369 1.00 90.94 68 SER A C 1
ATOM 526 O O . SER A 1 68 ? -9.221 9.723 22.325 1.00 90.94 68 SER A O 1
ATOM 528 N N . GLN A 1 69 ? -8.774 8.395 20.582 1.00 92.25 69 GLN A N 1
ATOM 529 C CA . GLN A 1 69 ? -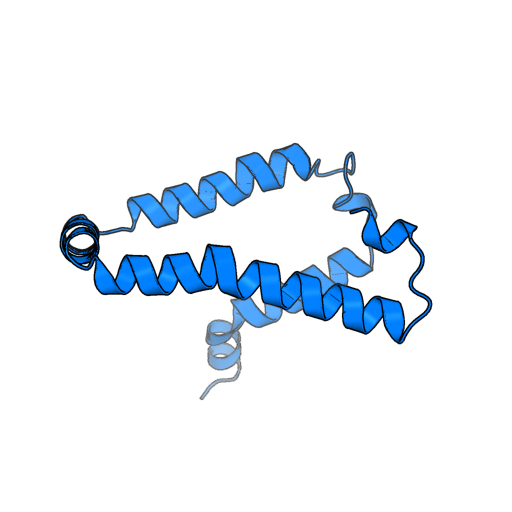7.332 8.293 20.833 1.00 92.25 69 GLN A CA 1
ATOM 530 C C . GLN A 1 69 ? -6.520 9.337 20.056 1.00 92.25 69 GLN A C 1
ATOM 532 O O . GLN A 1 69 ? -5.705 9.013 19.191 1.00 92.25 69 GLN A O 1
ATOM 537 N N . THR A 1 70 ? -6.701 10.615 20.389 1.00 89.88 70 THR A N 1
ATOM 538 C CA . THR A 1 70 ? -6.048 11.730 19.681 1.00 89.88 70 THR A CA 1
ATOM 539 C C . THR A 1 70 ? -4.519 11.653 19.709 1.00 89.88 70 THR A C 1
ATOM 541 O O . THR A 1 70 ? -3.882 11.889 18.687 1.00 89.88 70 THR A O 1
ATOM 544 N N . SER A 1 71 ? -3.906 11.261 20.832 1.00 93.94 71 SER A N 1
ATOM 545 C CA . SER A 1 71 ? -2.441 11.135 20.926 1.00 93.94 71 SER A CA 1
ATOM 546 C C . SER A 1 71 ? -1.884 10.071 19.978 1.00 93.94 71 SER A C 1
ATOM 548 O O . SER A 1 71 ? -0.823 10.266 19.385 1.00 93.94 71 SER A O 1
ATOM 550 N N . LEU A 1 72 ? -2.617 8.967 19.797 1.00 94.19 72 LEU A N 1
ATOM 551 C CA . LEU A 1 72 ? -2.229 7.902 18.878 1.00 94.19 72 LEU A CA 1
ATOM 552 C C . LEU A 1 72 ? -2.376 8.358 17.423 1.00 94.19 72 LEU A C 1
ATOM 554 O O . LEU A 1 72 ? -1.471 8.129 16.624 1.00 94.19 72 LEU A O 1
ATOM 558 N N . HIS A 1 73 ? -3.462 9.066 17.091 1.00 94.25 73 HIS A N 1
ATOM 559 C CA . HIS A 1 73 ? -3.641 9.649 15.756 1.00 94.25 73 HIS A CA 1
ATOM 560 C C . HIS A 1 73 ? -2.540 10.640 15.411 1.00 94.25 73 HIS A C 1
ATOM 562 O O . HIS A 1 73 ? -1.959 10.532 14.338 1.00 94.25 73 HIS A O 1
ATOM 568 N N . VAL A 1 74 ? -2.201 11.558 16.318 1.00 95.88 74 VAL A N 1
ATOM 569 C CA . VAL A 1 74 ? -1.129 12.541 16.094 1.00 95.88 74 VAL A CA 1
ATOM 570 C C . VAL A 1 74 ? 0.221 11.850 15.908 1.00 95.88 74 VAL A C 1
ATOM 572 O O . VAL A 1 74 ? 0.979 12.230 15.017 1.00 95.88 74 VAL A O 1
ATOM 575 N N . PHE A 1 75 ? 0.512 10.809 16.693 1.00 96.75 75 PHE A N 1
ATOM 576 C CA . PHE A 1 75 ? 1.739 10.033 16.535 1.00 96.75 75 PHE A CA 1
ATOM 577 C C . PHE A 1 75 ? 1.798 9.342 15.167 1.00 96.75 75 PHE A C 1
ATOM 579 O O . PHE A 1 75 ? 2.737 9.571 14.407 1.00 96.75 75 PHE A O 1
ATOM 586 N N . ILE A 1 76 ? 0.774 8.555 14.818 1.00 96.12 76 ILE A N 1
ATOM 587 C CA . ILE A 1 76 ? 0.732 7.804 13.557 1.00 96.12 76 ILE A CA 1
ATOM 588 C C . ILE A 1 76 ? 0.745 8.763 12.363 1.00 96.12 76 ILE A C 1
ATOM 590 O O . ILE A 1 76 ? 1.563 8.601 11.462 1.00 96.12 76 ILE A O 1
ATOM 594 N N . GLN A 1 77 ? -0.103 9.795 12.359 1.00 96.00 77 GLN A N 1
ATOM 595 C CA . GLN A 1 77 ? -0.155 10.782 11.277 1.00 96.00 77 GLN A CA 1
ATOM 596 C C . GLN A 1 77 ? 1.154 11.563 11.161 1.00 96.00 77 GLN A C 1
ATOM 598 O O . GLN A 1 77 ? 1.627 11.782 10.049 1.00 96.00 77 GLN A O 1
ATOM 603 N N . GLY A 1 78 ? 1.778 11.934 12.281 1.00 97.62 78 GLY A N 1
ATOM 604 C CA . GLY A 1 78 ? 3.099 12.557 12.287 1.00 97.62 78 GLY A CA 1
ATOM 605 C C . GLY A 1 78 ? 4.152 11.646 11.656 1.00 97.62 78 GLY A C 1
ATOM 606 O O . GLY A 1 78 ? 4.896 12.065 10.770 1.00 97.62 78 GLY A O 1
ATOM 607 N N . THR A 1 79 ? 4.188 10.367 12.029 1.00 96.75 79 THR A N 1
ATOM 608 C CA . THR A 1 79 ? 5.114 9.412 11.414 1.00 96.75 79 THR A CA 1
ATOM 609 C C . THR A 1 79 ? 4.824 9.206 9.921 1.00 96.75 79 THR A C 1
ATOM 611 O O . THR A 1 79 ? 5.752 9.201 9.114 1.00 96.75 79 THR A O 1
ATOM 614 N N . THR A 1 80 ? 3.557 9.098 9.519 1.00 96.75 80 THR A N 1
ATOM 615 C CA . THR A 1 80 ? 3.159 8.838 8.127 1.00 96.75 80 THR A CA 1
ATOM 616 C C . THR A 1 80 ? 3.343 10.040 7.204 1.00 96.75 80 THR A C 1
ATOM 618 O O . THR A 1 80 ? 3.826 9.866 6.089 1.00 96.75 80 THR A O 1
ATOM 621 N N . PHE A 1 81 ? 2.971 11.249 7.630 1.00 96.56 81 PHE A N 1
ATOM 622 C CA . PHE A 1 81 ? 2.983 12.440 6.772 1.00 96.56 81 PHE A CA 1
ATOM 623 C C . PHE A 1 81 ? 4.237 13.302 6.919 1.00 96.56 81 PHE A C 1
ATOM 625 O O . PHE A 1 81 ? 4.542 14.066 6.006 1.00 96.56 81 PHE A O 1
ATOM 632 N N . LEU A 1 82 ? 4.979 13.184 8.025 1.00 96.56 82 LEU A N 1
ATOM 633 C CA . LEU A 1 82 ? 6.214 13.943 8.231 1.00 96.56 82 LEU A CA 1
ATOM 634 C C . LEU A 1 82 ? 7.445 13.040 8.192 1.00 96.56 82 LEU A C 1
ATOM 636 O O . LEU A 1 82 ? 8.313 13.233 7.342 1.00 96.56 82 LEU A O 1
ATOM 640 N N . VAL A 1 83 ? 7.525 12.041 9.074 1.00 97.00 83 VAL A N 1
ATOM 641 C CA . VAL A 1 83 ? 8.751 11.235 9.219 1.00 97.00 83 VAL A CA 1
ATOM 642 C C . VAL A 1 83 ? 9.032 10.428 7.955 1.00 97.00 83 VAL A C 1
ATOM 644 O O . VAL A 1 83 ? 10.143 10.490 7.436 1.00 97.00 83 VAL A O 1
ATOM 647 N N . TYR A 1 84 ? 8.040 9.712 7.421 1.00 96.56 84 TYR A N 1
ATOM 648 C CA . TYR A 1 84 ? 8.235 8.854 6.253 1.00 96.56 84 TYR A CA 1
ATOM 649 C C . TYR A 1 84 ? 8.619 9.634 4.978 1.00 96.56 84 TYR A C 1
ATOM 651 O O . TYR A 1 84 ? 9.622 9.272 4.356 1.00 96.56 84 TYR A O 1
ATOM 659 N N . PRO A 1 85 ? 7.939 10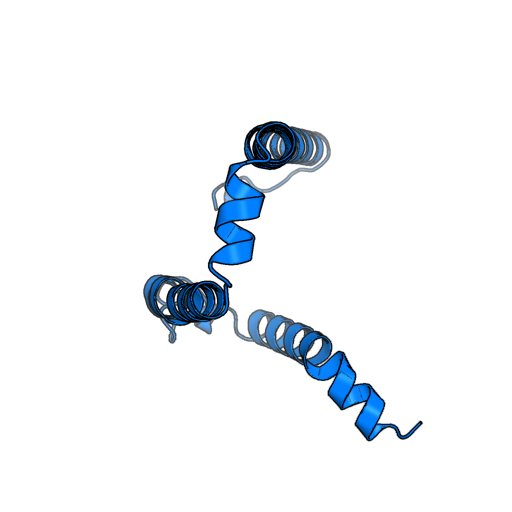.737 4.595 1.00 95.94 85 PRO A N 1
ATOM 660 C CA . PRO A 1 85 ? 8.331 11.514 3.420 1.00 95.94 85 PRO A CA 1
ATOM 661 C C . PRO A 1 85 ? 9.700 12.179 3.577 1.00 95.94 85 PRO A C 1
ATOM 663 O O . PRO A 1 85 ? 10.479 12.203 2.625 1.00 95.94 85 PRO A O 1
ATOM 666 N N . VAL A 1 86 ? 10.026 12.686 4.774 1.00 97.44 86 VAL A N 1
ATOM 667 C CA . VAL A 1 86 ? 11.345 13.277 5.056 1.00 97.44 86 VAL A CA 1
ATOM 668 C C . VAL A 1 86 ? 12.437 12.215 4.967 1.00 97.44 86 VAL A C 1
ATOM 670 O O . VAL A 1 86 ? 13.438 12.434 4.287 1.00 97.44 86 VAL A O 1
ATOM 673 N N . PHE A 1 87 ? 12.228 11.054 5.589 1.00 96.75 87 PHE A N 1
ATOM 674 C CA . PHE A 1 87 ? 13.154 9.929 5.522 1.00 96.75 87 PHE A CA 1
ATOM 675 C C . PHE A 1 87 ? 13.404 9.495 4.075 1.00 96.75 87 PHE A C 1
ATOM 677 O O . PHE A 1 87 ? 14.558 9.417 3.658 1.00 96.75 87 PHE A O 1
ATOM 684 N N . MET A 1 88 ? 12.345 9.294 3.284 1.00 94.75 88 MET A N 1
ATOM 685 C CA . MET A 1 88 ? 12.477 8.916 1.875 1.00 94.75 88 MET A CA 1
ATOM 686 C C . MET A 1 88 ? 13.200 9.984 1.052 1.00 94.75 88 MET A C 1
ATOM 688 O O . MET A 1 88 ? 14.065 9.653 0.247 1.00 94.75 88 MET A O 1
ATOM 692 N N . LYS A 1 89 ? 12.917 11.271 1.282 1.00 93.12 89 LYS A N 1
ATOM 693 C CA . LYS A 1 89 ? 13.616 12.364 0.597 1.00 93.12 89 LYS A CA 1
ATOM 694 C C . LYS A 1 89 ? 15.111 12.375 0.924 1.00 93.12 89 LYS A C 1
ATOM 696 O O . LYS A 1 89 ? 15.924 12.510 0.013 1.00 93.12 89 LYS A O 1
ATOM 701 N N . ILE A 1 90 ? 15.475 12.219 2.199 1.00 95.25 90 ILE A N 1
ATOM 702 C CA . ILE A 1 90 ? 16.878 12.128 2.630 1.00 95.25 90 ILE A CA 1
ATOM 703 C C . ILE A 1 90 ? 17.543 10.910 1.989 1.00 95.25 90 ILE A C 1
ATOM 705 O O . ILE A 1 90 ? 18.628 11.043 1.429 1.00 95.25 90 ILE A O 1
ATOM 709 N N . LEU A 1 91 ? 16.879 9.751 2.008 1.00 92.62 91 LEU A N 1
ATOM 710 C CA . LEU A 1 91 ? 17.384 8.528 1.395 1.00 92.62 91 LEU A CA 1
ATOM 711 C C . LEU A 1 91 ? 17.632 8.713 -0.109 1.00 92.62 91 LEU A C 1
ATOM 713 O O . LEU A 1 91 ? 18.706 8.363 -0.586 1.00 92.62 91 LEU A O 1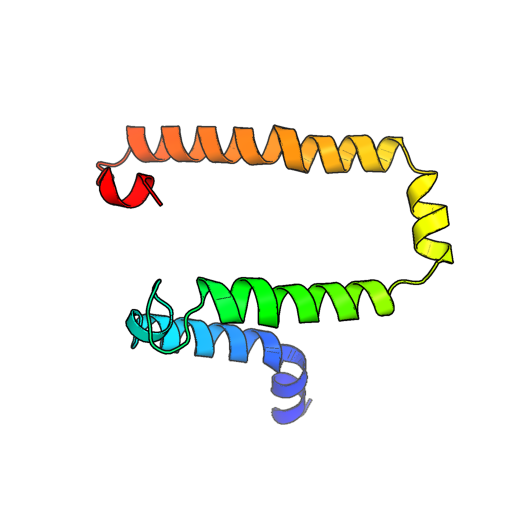
ATOM 717 N N . CYS A 1 92 ? 16.695 9.318 -0.847 1.00 90.06 92 CYS A N 1
ATOM 718 C CA . CYS A 1 92 ? 16.867 9.622 -2.269 1.00 90.06 92 CYS A CA 1
ATOM 719 C C . CYS A 1 92 ? 18.037 10.580 -2.532 1.00 90.06 92 CYS A C 1
ATOM 721 O O . CYS A 1 92 ? 18.805 10.352 -3.467 1.00 90.06 92 CYS A O 1
ATOM 723 N N . ILE A 1 93 ? 18.196 11.633 -1.722 1.00 89.75 93 ILE A N 1
ATOM 724 C CA . ILE A 1 93 ? 19.324 12.574 -1.838 1.00 89.75 93 ILE A CA 1
ATOM 725 C C . ILE A 1 93 ? 20.646 11.852 -1.568 1.00 89.75 93 ILE A C 1
ATOM 727 O O . ILE A 1 93 ? 21.593 12.012 -2.337 1.00 89.75 93 ILE A O 1
ATOM 731 N N . LEU A 1 94 ? 20.701 11.030 -0.518 1.00 90.88 94 LEU A N 1
ATOM 732 C CA . LEU A 1 94 ? 21.883 10.258 -0.150 1.00 90.88 94 LEU A CA 1
ATOM 733 C C . LEU A 1 94 ? 22.278 9.301 -1.278 1.00 90.88 94 LEU A C 1
ATOM 735 O O . LEU A 1 94 ? 23.427 9.309 -1.710 1.00 90.88 94 LEU A O 1
ATOM 739 N N . LEU A 1 95 ? 21.318 8.534 -1.804 1.00 88.94 95 LEU A N 1
ATOM 740 C CA . LEU A 1 95 ? 21.560 7.617 -2.916 1.00 88.94 95 LEU A CA 1
ATOM 741 C C . LEU A 1 95 ? 22.043 8.373 -4.158 1.00 88.94 95 LEU A C 1
ATOM 743 O O . LEU A 1 95 ? 23.050 7.993 -4.738 1.00 88.94 95 LEU A O 1
ATOM 747 N N . THR A 1 96 ? 21.394 9.480 -4.523 1.00 85.69 96 THR A N 1
ATOM 748 C CA . THR A 1 96 ? 21.774 10.275 -5.708 1.00 85.69 96 THR A CA 1
ATOM 749 C C . THR A 1 96 ? 23.136 10.958 -5.553 1.00 85.69 96 THR A C 1
ATOM 751 O O . THR A 1 96 ? 23.811 11.211 -6.541 1.00 85.69 96 THR A O 1
ATOM 754 N N . THR A 1 97 ? 23.562 11.257 -4.325 1.00 84.12 97 THR A N 1
ATOM 755 C CA . THR A 1 97 ? 24.894 11.829 -4.062 1.00 84.12 97 THR A CA 1
ATOM 756 C C . THR A 1 97 ? 25.999 10.778 -4.178 1.00 84.12 97 THR A C 1
ATOM 758 O O . THR A 1 97 ? 27.117 11.105 -4.562 1.00 84.12 97 THR A O 1
ATOM 761 N N . ILE A 1 98 ? 25.700 9.523 -3.830 1.00 84.50 98 ILE A N 1
ATOM 762 C CA . ILE A 1 98 ? 26.683 8.432 -3.786 1.00 84.50 98 ILE A CA 1
ATOM 763 C C . ILE A 1 98 ? 26.729 7.641 -5.107 1.00 84.50 98 ILE A C 1
ATOM 765 O O . ILE A 1 98 ? 27.769 7.078 -5.438 1.00 84.50 98 ILE A O 1
ATOM 769 N N . GLY A 1 99 ? 25.630 7.583 -5.866 1.00 76.06 99 GLY A N 1
ATOM 770 C CA . GLY A 1 99 ? 25.530 6.831 -7.120 1.00 76.06 99 GLY A CA 1
ATOM 771 C C . GLY A 1 99 ? 25.052 7.674 -8.304 1.00 76.06 99 GLY A C 1
ATOM 772 O O . GLY A 1 99 ? 24.173 8.520 -8.162 1.00 76.06 99 GLY A O 1
ATOM 773 N N . ASP A 1 100 ? 25.583 7.392 -9.497 1.00 72.62 100 ASP A N 1
ATOM 774 C CA . ASP A 1 100 ? 25.166 7.996 -10.773 1.00 72.62 100 ASP A CA 1
ATOM 775 C C . ASP A 1 100 ? 23.821 7.408 -11.257 1.00 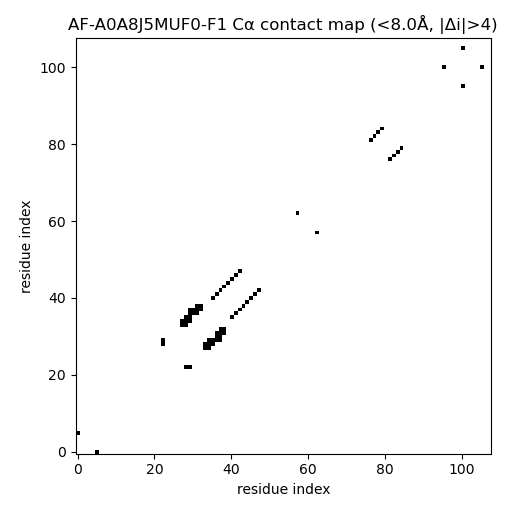72.62 100 ASP A C 1
ATOM 777 O O . ASP A 1 100 ? 23.731 6.629 -12.209 1.00 72.62 100 ASP A O 1
ATOM 781 N N . PHE A 1 101 ? 22.731 7.734 -10.556 1.00 70.81 101 PHE A N 1
ATOM 782 C CA . PHE A 1 101 ? 21.390 7.290 -10.939 1.00 70.81 101 PHE A CA 1
ATOM 783 C C . PHE A 1 101 ? 20.883 8.069 -12.161 1.00 70.81 101 PHE A C 1
ATOM 785 O O . PHE A 1 101 ? 20.828 9.300 -12.174 1.00 70.81 101 PHE A O 1
ATOM 792 N N . ASN A 1 102 ? 20.442 7.346 -13.195 1.00 66.19 102 ASN A N 1
ATOM 793 C CA . ASN A 1 102 ? 19.838 7.955 -14.376 1.00 66.19 102 ASN A CA 1
ATOM 794 C C . ASN A 1 102 ? 18.570 8.735 -13.975 1.00 66.19 102 ASN A C 1
ATOM 796 O O . ASN A 1 102 ? 17.631 8.168 -13.412 1.00 66.19 102 ASN A O 1
ATOM 800 N N . LYS A 1 103 ? 18.514 10.030 -14.319 1.00 66.88 103 LYS A N 1
ATOM 801 C CA . LYS A 1 103 ? 17.382 10.933 -14.027 1.00 66.88 103 LYS A CA 1
ATOM 802 C C . LYS A 1 103 ? 16.036 10.416 -14.546 1.00 66.88 103 LYS A C 1
ATOM 804 O O . LYS A 1 103 ? 14.999 10.853 -14.056 1.00 66.88 103 LYS A O 1
ATOM 809 N N . SER A 1 104 ? 16.038 9.495 -15.511 1.00 63.53 104 SER A N 1
ATOM 810 C CA . SER A 1 104 ? 14.826 8.841 -16.007 1.00 63.53 104 SER A CA 1
ATOM 811 C C . SER A 1 104 ? 14.183 7.888 -14.991 1.00 63.53 104 SER A C 1
ATOM 813 O O . SER A 1 104 ? 12.971 7.726 -15.033 1.00 63.53 104 SER A O 1
ATOM 815 N N . LEU A 1 105 ? 14.947 7.298 -14.062 1.00 62.12 105 LEU A N 1
ATOM 816 C CA . LEU A 1 105 ? 14.409 6.444 -12.988 1.00 62.12 105 LEU A CA 1
ATOM 817 C C . LEU A 1 105 ? 13.805 7.255 -11.834 1.00 62.12 105 LEU A C 1
ATOM 819 O O . LEU A 1 105 ? 12.947 6.765 -11.110 1.00 62.12 105 LEU A O 1
ATOM 823 N N . LEU A 1 106 ? 14.240 8.507 -11.671 1.00 63.19 106 LEU A N 1
ATOM 824 C CA . LEU A 1 106 ? 13.763 9.416 -10.624 1.00 63.19 106 LEU A CA 1
ATOM 825 C C . LEU A 1 106 ? 12.458 10.133 -10.997 1.00 63.19 106 LEU A C 1
ATOM 827 O O . LEU A 1 106 ? 11.867 10.797 -10.148 1.00 63.19 106 LEU A O 1
ATOM 831 N N . LYS A 1 107 ? 12.034 10.055 -12.264 1.00 60.78 107 LYS A N 1
ATOM 832 C CA . LYS A 1 107 ? 10.863 10.788 -12.763 1.00 60.78 107 LYS A CA 1
ATOM 833 C C . LYS A 1 107 ? 9.526 10.080 -12.548 1.00 60.78 107 LYS A C 1
ATOM 835 O O . LYS A 1 107 ? 8.521 10.780 -12.622 1.00 60.78 107 LYS A O 1
ATOM 840 N N . GLY A 1 108 ? 9.534 8.792 -12.187 1.00 52.47 108 GLY A N 1
ATOM 841 C CA . GLY A 1 108 ? 8.317 8.003 -11.966 1.00 52.47 108 GLY A CA 1
ATOM 842 C C . GLY A 1 108 ? 7.589 7.669 -13.259 1.00 52.47 108 GLY A C 1
ATOM 843 O O . GLY A 1 108 ? 7.193 8.605 -13.985 1.00 52.47 108 GLY A O 1
#

Mean predicted aligned error: 7.19 Å

pLDDT: mean 88.94, std 9.4, range [52.47, 97.62]